Protein AF-A0A069AG25-F1 (afdb_monomer_lite)

Organism: Clostridioides difficile (NCBI:txid1496)

Sequence (83 aa):
MSTDKVVGIIDEETAELAGIEYTGKIYASSGVIKHIKKKHRCQLSKDIFNDIIDTIKMVLKSPEYIGSHPKKPGKSVEFIKKN

Foldseek 3Di:
DWPWDFQAWCDPVLCVQAVEPDTGTDTDTPVNLVCCCVPCVVVDDPVCNVVVSVVSSVQRVDFPGWYYDPVDRHPDIDGHDDD

pLDDT: mean 90.11, std 9.62, range [43.72, 96.88]

Radius of gyration: 13.33 Å; chains: 1; bounding box: 34×30×32 Å

Secondary structure (DSSP, 8-state):
---PEEEEEE-HHHHHHHT-S--EEEEE-HHHHHHHHHHSTTTS-HHHHH-HHHHHHHHHHS-SEEEE-TTSTTT-EEEE---

InterPro domains:
  IPR041301 Phage-Barnase-EndoU-ColicinE5/D-RelE like nuclease 3 [PF18812] (5-82)

Structure (mmCIF, N/CA/C/O backbone):
data_AF-A0A069AG25-F1
#
_entry.id   AF-A0A069AG25-F1
#
loop_
_atom_site.group_PDB
_atom_site.id
_atom_site.type_symbol
_atom_site.label_atom_id
_atom_site.label_alt_id
_atom_site.label_comp_id
_atom_site.label_asym_id
_atom_site.label_entity_id
_atom_site.label_seq_id
_atom_site.pdbx_PDB_ins_code
_atom_site.Cartn_x
_atom_site.Cartn_y
_atom_site.Cartn_z
_atom_site.occupancy
_atom_site.B_iso_or_equiv
_atom_site.auth_seq_id
_atom_site.auth_comp_id
_atom_site.auth_asym_id
_atom_site.auth_atom_id
_atom_site.pdbx_PDB_model_num
ATOM 1 N N . MET A 1 1 ? 2.930 16.224 -13.952 1.00 43.72 1 MET A N 1
ATOM 2 C CA . MET A 1 1 ? 1.700 15.628 -13.392 1.00 43.72 1 MET A CA 1
ATOM 3 C C . MET A 1 1 ? 2.103 14.393 -12.603 1.00 43.72 1 MET A C 1
ATOM 5 O O . MET A 1 1 ? 2.805 13.558 -13.163 1.00 43.72 1 MET A O 1
ATOM 9 N N . SER A 1 2 ? 1.783 14.300 -11.309 1.00 51.72 2 SER A N 1
ATOM 10 C CA . SER A 1 2 ? 1.961 13.043 -10.576 1.00 51.72 2 SER A CA 1
ATOM 11 C C . SER A 1 2 ? 0.909 12.059 -11.083 1.00 51.72 2 SER A C 1
ATOM 13 O O . SER A 1 2 ? -0.286 12.277 -10.932 1.00 51.72 2 SER A O 1
ATOM 15 N N . THR A 1 3 ? 1.339 11.007 -11.774 1.00 65.12 3 THR A N 1
ATOM 16 C CA . THR A 1 3 ? 0.458 9.900 -12.160 1.00 65.12 3 THR A CA 1
ATOM 17 C C . THR A 1 3 ? 0.380 8.941 -10.983 1.00 65.12 3 THR A C 1
ATOM 19 O O . THR A 1 3 ? 1.111 7.946 -10.934 1.00 65.12 3 THR A O 1
ATOM 22 N N . ASP A 1 4 ? -0.428 9.296 -9.992 1.00 82.38 4 ASP A N 1
ATOM 23 C CA . ASP A 1 4 ? -0.664 8.434 -8.842 1.00 82.38 4 ASP A CA 1
ATOM 24 C C . ASP A 1 4 ? -1.400 7.175 -9.314 1.00 82.38 4 ASP A C 1
ATOM 26 O O . ASP A 1 4 ? -2.383 7.247 -10.055 1.00 82.38 4 ASP A O 1
ATOM 30 N N . LYS A 1 5 ? -0.885 6.000 -8.944 1.00 88.75 5 LYS A N 1
ATOM 31 C CA . LYS A 1 5 ? -1.456 4.714 -9.364 1.00 88.75 5 LYS A CA 1
ATOM 32 C C . LYS A 1 5 ? -2.327 4.151 -8.254 1.00 88.75 5 LYS A C 1
ATOM 34 O O . LYS A 1 5 ? -1.862 4.042 -7.124 1.00 88.75 5 LYS A O 1
ATOM 39 N N . VAL A 1 6 ? -3.551 3.737 -8.578 1.00 93.81 6 VAL A N 1
ATOM 40 C CA . VAL A 1 6 ? -4.378 2.952 -7.650 1.00 93.81 6 VAL A CA 1
ATOM 41 C C . VAL A 1 6 ? -3.720 1.586 -7.452 1.00 93.81 6 VAL A C 1
ATOM 43 O O . VAL A 1 6 ? -3.425 0.890 -8.425 1.00 93.81 6 VAL A O 1
ATOM 46 N N . VAL A 1 7 ? -3.471 1.217 -6.198 1.00 96.06 7 VAL A N 1
ATOM 47 C CA . VAL A 1 7 ? -2.779 -0.028 -5.821 1.00 96.06 7 VAL A CA 1
ATOM 48 C C . VAL A 1 7 ? -3.571 -0.896 -4.844 1.00 96.06 7 VAL A C 1
ATOM 50 O O . VAL A 1 7 ? -3.183 -2.032 -4.603 1.00 96.06 7 VAL A O 1
ATOM 53 N N . GLY A 1 8 ? -4.690 -0.404 -4.318 1.00 95.38 8 GLY A N 1
ATOM 54 C CA . GLY A 1 8 ? -5.551 -1.172 -3.425 1.00 95.38 8 GLY A CA 1
ATOM 55 C C . GLY A 1 8 ? -6.744 -0.362 -2.941 1.00 95.38 8 GLY A C 1
ATOM 56 O O . GLY A 1 8 ? -6.988 0.750 -3.421 1.00 95.38 8 GLY A O 1
ATOM 57 N N . ILE A 1 9 ? -7.479 -0.930 -1.992 1.00 95.62 9 ILE A N 1
ATOM 58 C CA . ILE A 1 9 ? -8.630 -0.324 -1.323 1.00 95.62 9 ILE A CA 1
ATOM 59 C C . ILE A 1 9 ? -8.493 -0.626 0.173 1.00 95.62 9 ILE A C 1
ATOM 61 O O . ILE A 1 9 ? -8.051 -1.710 0.534 1.00 95.62 9 ILE A O 1
ATOM 65 N N . ILE A 1 10 ? 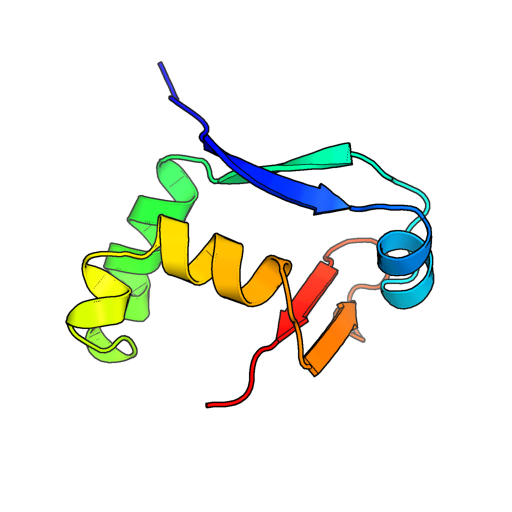-8.834 0.346 1.013 1.00 95.06 10 ILE A N 1
ATOM 66 C CA . ILE A 1 10 ? -9.167 0.139 2.421 1.00 95.06 10 ILE A CA 1
ATOM 67 C C . ILE A 1 10 ? -10.684 -0.026 2.467 1.00 95.06 10 ILE A C 1
ATOM 69 O O . ILE A 1 10 ? -11.404 0.935 2.184 1.00 95.06 10 ILE A O 1
ATOM 73 N N . ASP A 1 11 ? -11.146 -1.241 2.737 1.00 95.00 11 ASP A N 1
ATOM 74 C CA . ASP A 1 11 ? -12.546 -1.558 3.024 1.00 95.00 11 ASP A CA 1
ATOM 75 C C . ASP A 1 11 ? -12.824 -1.482 4.534 1.00 95.00 11 ASP A C 1
ATOM 77 O O . ASP A 1 11 ? -11.950 -1.108 5.317 1.00 95.00 11 ASP A O 1
ATOM 81 N N . GLU A 1 12 ? -14.062 -1.773 4.933 1.00 95.88 12 GLU A N 1
ATOM 82 C CA . GLU A 1 12 ? -14.503 -1.682 6.330 1.00 95.88 12 GLU A CA 1
ATOM 83 C C . GLU A 1 12 ? -13.717 -2.631 7.247 1.00 95.88 12 GLU A C 1
ATOM 85 O O . GLU A 1 12 ? -13.243 -2.199 8.295 1.00 95.88 12 GLU A O 1
ATOM 90 N N . GLU A 1 13 ? -13.490 -3.879 6.821 1.00 93.69 13 GLU A N 1
ATOM 91 C CA . GLU A 1 13 ? -12.706 -4.867 7.578 1.00 93.69 13 GLU A CA 1
ATOM 92 C C . GLU A 1 13 ? -11.259 -4.393 7.777 1.00 93.69 13 GLU A C 1
ATOM 94 O O . GLU A 1 13 ? -10.731 -4.401 8.890 1.00 93.69 13 GLU A O 1
ATOM 99 N N . THR A 1 14 ? -10.615 -3.908 6.711 1.00 93.31 14 THR A N 1
ATOM 100 C CA . THR A 1 14 ? -9.256 -3.356 6.787 1.00 93.31 14 THR A CA 1
ATOM 101 C C . THR A 1 14 ? -9.199 -2.134 7.703 1.00 93.31 14 THR A C 1
ATOM 103 O O . THR A 1 14 ? -8.240 -1.980 8.463 1.00 93.31 14 THR A O 1
ATOM 106 N N . ALA A 1 15 ? -10.196 -1.249 7.624 1.00 92.81 15 ALA A N 1
ATOM 107 C CA . ALA A 1 15 ? -10.279 -0.052 8.452 1.00 92.81 15 ALA A CA 1
ATOM 108 C C . ALA A 1 15 ? -10.420 -0.407 9.941 1.00 92.81 15 ALA A C 1
ATOM 110 O O . ALA A 1 15 ? -9.689 0.143 10.768 1.00 92.81 15 ALA A O 1
ATOM 111 N N . GLU A 1 16 ? -11.276 -1.379 10.268 1.00 92.75 16 GLU A N 1
ATOM 112 C CA . GLU A 1 16 ? -11.457 -1.898 11.626 1.00 92.75 16 GLU A CA 1
ATOM 113 C C . GLU A 1 16 ? -10.161 -2.515 12.170 1.00 92.75 16 GLU A C 1
ATOM 115 O O . GLU A 1 16 ? -9.684 -2.108 13.231 1.00 92.75 16 GLU A O 1
ATOM 120 N N . LEU A 1 17 ? -9.528 -3.420 11.412 1.00 91.75 17 LEU A N 1
ATOM 121 C CA . LEU A 1 17 ? -8.262 -4.059 11.799 1.00 91.75 17 LEU A CA 1
ATOM 122 C C . LEU A 1 17 ? -7.132 -3.043 12.015 1.00 91.75 17 LEU A C 1
ATOM 124 O O . LEU A 1 17 ? -6.292 -3.201 12.903 1.00 91.75 17 LEU A O 1
ATOM 128 N N . ALA A 1 18 ? -7.105 -1.981 11.211 1.00 90.81 18 ALA A N 1
ATOM 129 C CA . ALA A 1 18 ? -6.129 -0.906 11.335 1.00 90.81 18 ALA A CA 1
ATOM 130 C C . ALA A 1 18 ? -6.467 0.118 12.438 1.00 90.81 18 ALA A C 1
ATOM 132 O O . ALA A 1 18 ? -5.600 0.923 12.802 1.00 90.81 18 ALA A O 1
ATOM 133 N N . GLY A 1 19 ? -7.691 0.097 12.975 1.00 90.00 19 GLY A N 1
ATOM 134 C CA . GLY A 1 19 ? -8.187 1.069 13.949 1.00 90.00 19 GLY A CA 1
ATOM 135 C C . GLY A 1 19 ? -8.341 2.474 13.361 1.00 90.00 19 GLY A C 1
ATOM 136 O O . GLY A 1 19 ? -7.920 3.451 13.986 1.00 90.00 19 GLY A O 1
ATOM 137 N N . ILE A 1 20 ? -8.878 2.580 12.142 1.00 88.94 20 ILE A N 1
ATOM 138 C CA . ILE A 1 20 ? -9.147 3.851 11.454 1.00 88.94 20 ILE A CA 1
ATOM 139 C C . ILE A 1 20 ? -10.612 3.945 11.015 1.00 88.94 20 ILE A C 1
ATOM 141 O O . ILE A 1 20 ? -11.259 2.943 10.751 1.00 88.94 20 ILE A O 1
ATOM 145 N N . GLU A 1 21 ? -11.123 5.167 10.873 1.00 89.19 21 GLU A N 1
ATOM 146 C CA . GLU A 1 21 ? -12.518 5.426 10.468 1.00 89.19 21 GLU A CA 1
ATOM 147 C C . GLU A 1 21 ? -12.677 5.662 8.952 1.00 89.19 21 GLU A C 1
ATOM 149 O O . GLU A 1 21 ? -13.747 6.037 8.478 1.00 89.19 21 GLU A O 1
ATOM 154 N N . TYR A 1 22 ? -11.601 5.504 8.174 1.00 87.06 22 TYR A N 1
ATOM 155 C CA . TYR A 1 22 ? -11.573 5.860 6.755 1.00 87.06 22 TYR A CA 1
ATOM 156 C C . TYR A 1 22 ? -11.481 4.633 5.848 1.00 87.06 22 TYR A C 1
ATOM 158 O O . TYR A 1 22 ? -10.569 3.821 5.984 1.00 87.06 22 TYR A O 1
ATOM 166 N N . THR A 1 23 ? -12.348 4.596 4.836 1.00 94.62 23 THR A N 1
ATOM 167 C CA . THR A 1 23 ? -12.300 3.657 3.707 1.00 94.62 23 THR A CA 1
ATOM 168 C C . THR A 1 23 ? -12.007 4.396 2.405 1.00 94.62 23 THR A C 1
ATOM 170 O O . THR A 1 23 ? -12.443 5.535 2.219 1.00 94.62 23 THR A O 1
ATOM 173 N N . GLY A 1 24 ? -11.346 3.750 1.447 1.00 95.62 24 GLY A N 1
ATOM 174 C CA . GLY A 1 24 ? -11.125 4.360 0.138 1.00 95.62 24 GLY A CA 1
ATOM 175 C C . GLY A 1 24 ? -10.024 3.717 -0.688 1.00 95.62 24 GLY A C 1
ATOM 176 O O . GLY A 1 24 ? -9.411 2.727 -0.306 1.00 95.62 24 GLY A O 1
ATOM 177 N N . LYS A 1 25 ? -9.757 4.294 -1.862 1.00 96.06 25 LYS A N 1
ATOM 178 C CA . LYS A 1 25 ? -8.689 3.820 -2.752 1.00 96.06 25 LYS A CA 1
ATOM 179 C C . LYS A 1 25 ? -7.316 4.193 -2.193 1.00 96.06 25 LYS A C 1
ATOM 181 O O . LYS A 1 25 ? -7.086 5.335 -1.805 1.00 96.06 25 LYS A O 1
ATOM 186 N N . ILE A 1 26 ? -6.386 3.246 -2.244 1.00 95.12 26 ILE A N 1
ATOM 187 C CA . ILE A 1 26 ? -4.977 3.455 -1.914 1.00 95.12 26 ILE A CA 1
ATOM 188 C C . ILE A 1 26 ? -4.243 3.850 -3.191 1.00 95.12 26 ILE A C 1
ATOM 190 O O . ILE A 1 26 ? -4.292 3.137 -4.200 1.00 95.12 26 ILE A O 1
ATOM 194 N N . TYR A 1 27 ? -3.530 4.972 -3.133 1.00 95.12 27 TYR A N 1
ATOM 195 C CA . TYR A 1 27 ? -2.736 5.487 -4.240 1.00 95.12 27 TYR A CA 1
ATOM 196 C C . TYR A 1 27 ? -1.246 5.428 -3.912 1.00 95.12 27 TYR A C 1
ATOM 198 O O . TYR A 1 27 ? -0.805 5.876 -2.855 1.00 95.12 27 TYR A O 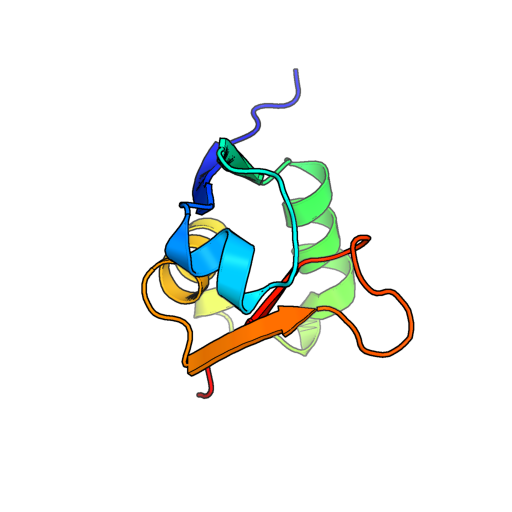1
ATOM 206 N N . ALA A 1 28 ? -0.452 4.923 -4.851 1.00 95.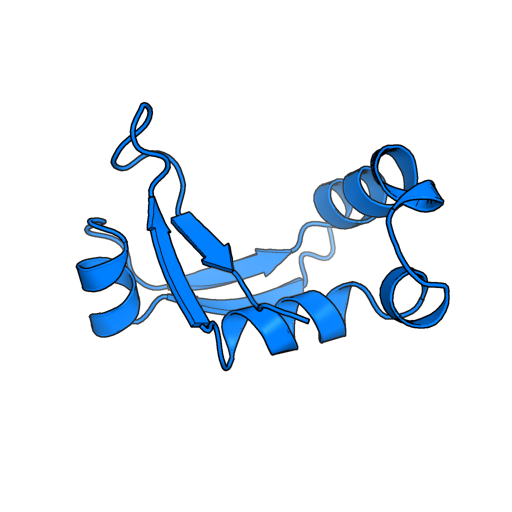00 28 ALA A N 1
ATOM 207 C CA . ALA A 1 28 ? 0.997 5.018 -4.818 1.00 95.00 28 ALA A CA 1
ATOM 208 C C . ALA A 1 28 ? 1.448 6.208 -5.668 1.00 95.00 28 ALA A C 1
ATOM 210 O O . ALA A 1 28 ? 1.349 6.179 -6.900 1.00 95.00 28 ALA A O 1
ATOM 211 N N . SER A 1 29 ? 1.971 7.244 -5.010 1.00 94.19 29 SER A N 1
ATOM 212 C CA . SER A 1 29 ? 2.528 8.393 -5.717 1.00 94.19 29 SER A CA 1
ATOM 213 C C . SER A 1 29 ? 3.898 8.084 -6.311 1.00 94.19 29 SER A C 1
ATOM 215 O O . SER A 1 29 ? 4.671 7.272 -5.789 1.00 94.19 29 SER A O 1
ATOM 217 N N . SER A 1 30 ? 4.255 8.781 -7.391 1.00 92.25 30 SER A N 1
ATOM 218 C CA . SER A 1 30 ? 5.586 8.650 -8.004 1.00 92.25 30 SER A CA 1
ATOM 219 C C . SER A 1 30 ? 6.719 8.958 -7.013 1.00 92.25 30 SER A C 1
ATOM 221 O O . SER A 1 30 ? 7.790 8.346 -7.078 1.00 92.25 30 SER A O 1
ATOM 223 N N . GLY A 1 31 ? 6.465 9.856 -6.054 1.00 94.38 31 GLY A N 1
ATOM 224 C CA . GLY A 1 31 ? 7.369 10.181 -4.954 1.00 94.38 31 GLY A CA 1
ATOM 225 C C . GLY A 1 31 ? 7.647 8.989 -4.039 1.00 94.38 31 GLY A C 1
ATOM 226 O O . GLY A 1 31 ? 8.809 8.743 -3.718 1.00 94.38 31 GLY A O 1
ATOM 227 N N . VAL A 1 32 ? 6.619 8.207 -3.685 1.00 92.88 32 VAL A N 1
ATOM 228 C CA . VAL A 1 32 ? 6.770 6.979 -2.882 1.00 92.88 32 VAL A CA 1
ATOM 229 C C . VAL A 1 32 ? 7.614 5.952 -3.632 1.00 92.88 32 VAL A C 1
ATOM 231 O O . VAL A 1 32 ? 8.582 5.434 -3.080 1.00 92.88 32 VAL A O 1
ATOM 234 N N . ILE A 1 33 ? 7.340 5.723 -4.920 1.00 94.31 33 ILE A N 1
ATOM 235 C CA . ILE A 1 33 ? 8.120 4.767 -5.725 1.00 94.31 33 ILE A CA 1
ATOM 236 C C . ILE A 1 33 ? 9.587 5.195 -5.825 1.00 94.31 33 ILE A C 1
ATOM 238 O O . ILE A 1 33 ? 10.496 4.383 -5.638 1.00 94.31 33 ILE A O 1
ATOM 242 N N . LYS A 1 34 ? 9.841 6.489 -6.056 1.00 95.19 34 LYS A N 1
ATOM 243 C CA . LYS A 1 34 ? 11.198 7.049 -6.073 1.00 95.19 34 LYS A CA 1
ATOM 244 C C . LYS A 1 34 ? 11.882 6.919 -4.711 1.00 95.19 34 LYS A C 1
ATOM 246 O O . LYS A 1 34 ? 13.076 6.622 -4.661 1.00 95.19 34 LYS A O 1
ATOM 251 N N . HIS A 1 35 ? 11.148 7.136 -3.621 1.00 95.25 35 HIS A N 1
ATOM 252 C CA . HIS A 1 35 ? 11.655 6.981 -2.262 1.00 95.25 35 HIS A CA 1
ATOM 253 C C . HIS A 1 35 ? 12.090 5.538 -2.003 1.00 95.25 35 HIS A C 1
ATOM 255 O O . HIS A 1 35 ? 13.243 5.328 -1.629 1.00 95.25 35 HIS A O 1
ATOM 261 N N . ILE A 1 36 ? 11.223 4.559 -2.286 1.00 94.75 36 ILE A N 1
ATOM 262 C CA . ILE A 1 36 ? 11.514 3.128 -2.125 1.00 94.75 36 ILE A CA 1
ATOM 263 C C . ILE A 1 36 ? 12.769 2.755 -2.923 1.00 94.75 36 ILE A C 1
ATOM 265 O O . ILE A 1 36 ? 13.742 2.265 -2.347 1.00 94.75 36 ILE A O 1
ATOM 269 N N . LYS A 1 37 ? 12.815 3.101 -4.220 1.00 94.31 37 LYS A N 1
ATOM 270 C CA . LYS A 1 37 ? 13.981 2.825 -5.077 1.00 94.31 37 LYS A CA 1
ATOM 271 C C . LYS A 1 37 ? 15.262 3.492 -4.592 1.00 94.31 37 LYS A C 1
ATOM 273 O O . LYS A 1 37 ? 16.333 2.938 -4.783 1.00 94.31 37 LYS A O 1
ATOM 278 N N . LYS A 1 38 ? 15.202 4.687 -4.000 1.00 95.94 38 LYS A N 1
ATOM 279 C CA . LYS A 1 38 ? 16.407 5.406 -3.556 1.00 95.94 38 LYS A CA 1
ATOM 280 C C . LYS A 1 38 ? 16.896 4.932 -2.189 1.00 95.94 38 LYS A C 1
ATOM 282 O O . LYS A 1 38 ? 18.101 4.789 -1.998 1.00 95.94 38 LYS A O 1
ATOM 287 N N . LYS A 1 39 ? 15.984 4.751 -1.232 1.00 96.88 39 LYS A N 1
ATOM 288 C CA . LYS A 1 39 ? 16.309 4.486 0.177 1.00 96.88 39 LYS A CA 1
ATOM 289 C C . LYS A 1 39 ? 16.466 3.004 0.488 1.00 96.88 39 LYS A C 1
ATOM 291 O O . LYS A 1 39 ? 17.330 2.664 1.286 1.00 96.88 39 LYS A O 1
ATOM 296 N N . HIS A 1 40 ? 15.706 2.142 -0.182 1.00 94.25 40 HIS A N 1
ATOM 297 C CA . HIS A 1 40 ? 15.643 0.714 0.133 1.00 94.25 40 HIS A CA 1
ATOM 298 C C . HIS A 1 40 ? 16.270 -0.179 -0.943 1.00 94.25 40 HIS A C 1
ATOM 300 O O . HIS A 1 40 ? 16.175 -1.393 -0.843 1.00 94.25 40 HIS A O 1
ATOM 306 N N . ARG A 1 41 ? 16.972 0.378 -1.944 1.00 92.50 41 ARG A N 1
ATOM 307 C CA . ARG A 1 41 ? 17.558 -0.400 -3.059 1.00 92.50 41 ARG A CA 1
ATOM 308 C C . ARG A 1 41 ? 18.350 -1.638 -2.629 1.00 92.50 41 ARG A C 1
ATOM 310 O O . ARG A 1 41 ? 18.275 -2.653 -3.297 1.00 92.50 41 ARG A O 1
ATOM 317 N N . CYS A 1 42 ? 19.110 -1.543 -1.535 1.00 94.50 42 CYS A N 1
ATOM 318 C CA . CYS A 1 42 ? 19.972 -2.627 -1.059 1.00 94.50 42 CYS A CA 1
ATOM 319 C C . CYS A 1 42 ? 19.217 -3.670 -0.217 1.00 94.50 42 CYS A C 1
ATOM 321 O O . CYS A 1 42 ? 19.813 -4.661 0.180 1.00 94.50 42 CYS A O 1
ATOM 323 N N . GLN A 1 43 ? 17.945 -3.418 0.101 1.00 93.94 43 GLN A N 1
ATOM 324 C CA . GLN A 1 43 ? 17.080 -4.281 0.911 1.00 93.94 43 GLN A CA 1
ATOM 325 C C . GLN A 1 43 ? 16.062 -5.043 0.052 1.00 93.94 43 GLN A C 1
ATOM 327 O O . GLN A 1 43 ? 15.384 -5.932 0.554 1.00 93.94 43 GLN A O 1
ATOM 332 N N . LEU A 1 44 ? 15.930 -4.683 -1.227 1.00 92.31 44 LEU A N 1
ATOM 333 C CA . LEU A 1 44 ? 14.987 -5.297 -2.155 1.00 92.31 44 LEU A CA 1
ATOM 334 C C . LEU A 1 44 ? 15.721 -6.273 -3.072 1.00 92.31 44 LEU A C 1
ATOM 336 O O . LEU A 1 44 ? 16.822 -5.984 -3.546 1.00 92.31 44 LEU A O 1
ATOM 340 N N . SER A 1 45 ? 15.085 -7.407 -3.366 1.00 93.50 45 SER A N 1
ATOM 341 C CA . SER A 1 45 ? 15.521 -8.262 -4.470 1.00 93.50 45 SER A CA 1
ATOM 342 C C . SER A 1 45 ? 15.391 -7.513 -5.803 1.00 93.50 45 SER A C 1
ATOM 344 O O . SER A 1 45 ? 14.657 -6.524 -5.911 1.00 93.50 45 SER A O 1
ATOM 346 N N . LYS A 1 46 ? 16.097 -7.982 -6.841 1.00 93.88 46 LYS A N 1
ATOM 347 C CA . LYS A 1 46 ? 15.982 -7.402 -8.192 1.00 93.88 46 LYS A CA 1
ATOM 348 C C . LYS A 1 46 ? 14.539 -7.435 -8.700 1.00 93.88 46 LYS A C 1
ATOM 350 O O . LYS A 1 46 ? 14.093 -6.442 -9.269 1.00 93.88 46 LYS A O 1
ATOM 355 N N . ASP A 1 47 ? 13.824 -8.524 -8.436 1.00 93.81 47 ASP A N 1
ATOM 356 C CA . ASP A 1 47 ? 12.437 -8.708 -8.870 1.00 93.81 47 ASP A CA 1
ATOM 357 C C . ASP A 1 47 ? 11.525 -7.663 -8.214 1.00 93.81 47 ASP A C 1
ATOM 359 O O . ASP A 1 47 ? 10.868 -6.887 -8.905 1.00 93.81 47 ASP A O 1
ATOM 363 N N . ILE A 1 48 ? 11.598 -7.512 -6.885 1.00 93.75 48 ILE A N 1
ATOM 364 C CA . ILE A 1 48 ? 10.811 -6.496 -6.166 1.00 93.75 48 ILE A CA 1
ATOM 365 C C . ILE A 1 48 ? 11.189 -5.076 -6.614 1.00 93.75 48 ILE A C 1
ATOM 367 O O . ILE A 1 48 ? 10.326 -4.209 -6.750 1.00 93.75 48 ILE A O 1
ATOM 371 N N . PHE A 1 49 ? 12.476 -4.805 -6.846 1.00 94.69 49 PHE A N 1
ATOM 372 C CA . PHE A 1 49 ? 12.935 -3.482 -7.275 1.00 94.69 49 PHE A CA 1
ATOM 373 C C . PHE A 1 49 ? 12.384 -3.080 -8.653 1.00 94.69 49 PHE A C 1
ATOM 375 O O . PHE A 1 49 ? 12.090 -1.897 -8.890 1.00 94.69 49 PHE A O 1
ATOM 382 N N . ASN A 1 50 ? 12.248 -4.049 -9.556 1.00 93.81 50 ASN A N 1
ATOM 383 C CA . ASN A 1 50 ? 11.689 -3.830 -10.883 1.00 93.81 50 ASN A CA 1
ATOM 384 C C . ASN A 1 50 ? 10.158 -3.698 -10.826 1.00 93.81 50 ASN A C 1
ATOM 386 O O . ASN A 1 50 ? 9.627 -2.768 -11.438 1.00 93.81 50 ASN A O 1
ATOM 390 N N . ASP A 1 51 ? 9.492 -4.480 -9.968 1.00 94.31 51 ASP A N 1
ATOM 391 C CA . ASP A 1 51 ? 8.029 -4.608 -9.916 1.00 94.31 51 ASP A CA 1
ATOM 392 C C . ASP A 1 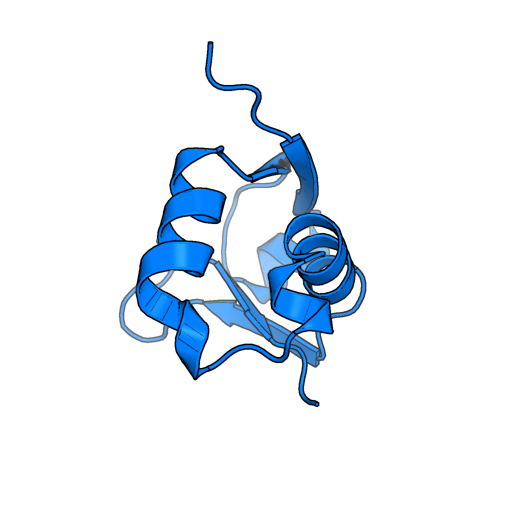51 ? 7.403 -4.071 -8.614 1.00 94.31 51 ASP A C 1
ATOM 394 O O . ASP A 1 51 ? 6.483 -4.652 -8.035 1.00 94.31 51 ASP A O 1
ATOM 398 N N . ILE A 1 52 ? 7.871 -2.908 -8.143 1.00 94.62 52 ILE A N 1
ATOM 399 C CA . ILE A 1 52 ? 7.426 -2.303 -6.868 1.00 94.62 52 ILE A CA 1
ATOM 400 C C . ILE A 1 52 ? 5.906 -2.133 -6.796 1.00 94.62 52 ILE A C 1
ATOM 402 O O . ILE A 1 52 ? 5.308 -2.394 -5.758 1.00 94.62 52 ILE A O 1
ATOM 406 N N . ILE A 1 53 ? 5.270 -1.664 -7.875 1.00 94.88 53 ILE A N 1
ATOM 407 C CA . ILE A 1 53 ? 3.820 -1.414 -7.878 1.00 94.88 53 ILE A CA 1
ATOM 408 C C . ILE A 1 53 ? 3.045 -2.714 -7.678 1.00 94.88 53 ILE A C 1
ATOM 410 O O . ILE A 1 53 ? 2.100 -2.740 -6.892 1.00 94.88 53 ILE A O 1
ATOM 414 N N . ASP A 1 54 ? 3.441 -3.782 -8.365 1.00 94.69 54 ASP A N 1
ATOM 415 C CA . ASP A 1 54 ? 2.754 -5.064 -8.251 1.00 94.69 54 ASP A CA 1
ATOM 416 C C . ASP A 1 54 ? 3.093 -5.762 -6.933 1.00 94.69 54 ASP A C 1
ATOM 418 O O . ASP A 1 54 ? 2.213 -6.366 -6.326 1.00 94.69 54 ASP A O 1
ATOM 422 N N . THR A 1 55 ? 4.299 -5.548 -6.402 1.00 95.12 55 THR A N 1
ATOM 423 C CA . THR A 1 55 ? 4.650 -5.950 -5.034 1.00 95.12 55 THR A CA 1
ATOM 424 C C . THR A 1 55 ? 3.748 -5.261 -4.004 1.00 95.12 55 THR A C 1
ATOM 426 O O . THR A 1 55 ? 3.206 -5.929 -3.128 1.00 95.12 55 THR A O 1
ATOM 429 N N . ILE A 1 56 ? 3.516 -3.945 -4.119 1.00 95.75 56 ILE A N 1
ATOM 430 C CA . ILE A 1 56 ? 2.595 -3.216 -3.227 1.00 95.75 56 ILE A CA 1
ATOM 431 C C . ILE A 1 56 ? 1.185 -3.806 -3.324 1.00 95.75 56 ILE A C 1
ATOM 433 O O . ILE A 1 56 ? 0.588 -4.115 -2.296 1.00 95.75 56 ILE A O 1
ATOM 437 N N . LYS A 1 57 ? 0.662 -4.015 -4.539 1.00 96.06 57 LYS A N 1
ATOM 438 C CA . LYS A 1 57 ? -0.659 -4.640 -4.728 1.00 96.06 57 LYS A CA 1
ATOM 439 C C . LYS A 1 57 ? -0.730 -6.027 -4.096 1.00 96.06 57 LYS A C 1
ATOM 441 O O . LYS A 1 57 ? -1.742 -6.361 -3.497 1.00 96.06 57 LYS A O 1
ATOM 446 N N . MET A 1 58 ? 0.320 -6.835 -4.234 1.00 95.06 58 MET A N 1
ATOM 447 C CA . MET A 1 58 ? 0.387 -8.177 -3.655 1.00 95.06 58 MET A CA 1
ATOM 448 C C . MET A 1 58 ? 0.312 -8.129 -2.126 1.00 95.06 58 MET A C 1
ATOM 450 O O . MET A 1 58 ? -0.475 -8.868 -1.538 1.00 95.06 58 MET A O 1
ATOM 454 N N . VAL A 1 59 ? 1.081 -7.234 -1.496 1.00 95.94 59 VAL A N 1
ATOM 455 C CA . VAL A 1 59 ? 1.052 -7.030 -0.040 1.00 95.94 59 VAL A CA 1
ATOM 456 C C . VAL A 1 59 ? -0.333 -6.567 0.417 1.00 95.94 59 VAL A C 1
ATOM 458 O O . VAL A 1 59 ? -0.854 -7.108 1.384 1.00 95.94 59 VAL A O 1
ATOM 461 N N . LEU A 1 60 ? -0.953 -5.621 -0.296 1.00 95.56 60 LEU A N 1
ATOM 462 C CA . LEU A 1 60 ? -2.294 -5.115 0.029 1.00 95.56 60 LEU A CA 1
ATOM 463 C C . LEU A 1 60 ? -3.401 -6.154 -0.198 1.00 95.56 60 LEU A C 1
ATOM 465 O O . LEU A 1 60 ? -4.387 -6.158 0.524 1.00 95.56 60 LEU A O 1
ATOM 469 N N . LYS A 1 61 ? -3.256 -7.031 -1.198 1.00 94.12 61 LYS A N 1
ATOM 470 C CA . LYS A 1 61 ? -4.269 -8.034 -1.557 1.00 94.12 61 LYS A CA 1
ATOM 471 C C . LYS A 1 61 ? -4.354 -9.183 -0.554 1.00 94.12 61 LYS A C 1
ATOM 473 O O . LYS A 1 61 ? -5.416 -9.771 -0.396 1.00 94.12 61 LYS A O 1
ATOM 478 N N . SER A 1 62 ? -3.234 -9.577 0.042 1.00 93.25 62 SER A N 1
ATOM 479 C CA 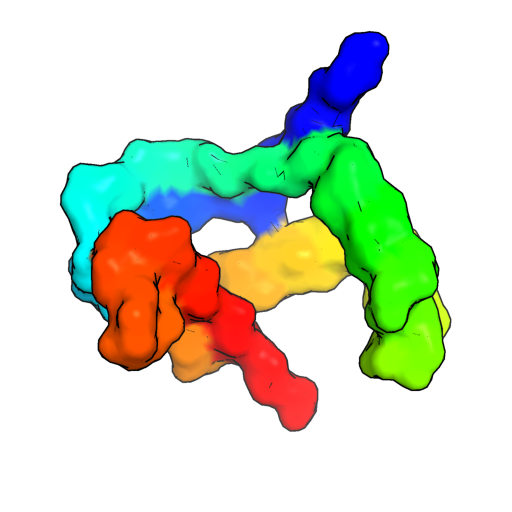. SER A 1 62 ? -3.193 -10.704 0.979 1.00 93.25 62 SER A CA 1
ATOM 480 C C . SER A 1 62 ? -2.133 -10.469 2.055 1.00 93.25 62 SER A C 1
ATOM 482 O O . SER A 1 62 ? -1.130 -11.190 2.095 1.00 93.25 62 SER A O 1
ATOM 484 N N . PRO A 1 63 ? -2.308 -9.446 2.905 1.00 95.00 63 PRO A N 1
ATOM 485 C CA . PRO A 1 63 ? -1.419 -9.220 4.033 1.00 95.00 63 PRO A CA 1
ATOM 486 C C . PRO A 1 63 ? -1.555 -10.369 5.039 1.00 95.00 63 PRO A C 1
ATOM 488 O O . PRO A 1 63 ? -2.617 -10.960 5.200 1.00 95.00 63 PRO A O 1
ATOM 491 N N . GLU A 1 64 ? -0.472 -10.682 5.738 1.00 95.31 64 GLU A N 1
ATOM 492 C CA . GLU A 1 64 ? -0.513 -11.553 6.922 1.00 95.31 64 GLU A CA 1
ATOM 493 C C . GLU A 1 64 ? -0.756 -10.765 8.208 1.00 95.31 64 GLU A C 1
ATOM 495 O O . GLU A 1 64 ? -1.033 -11.349 9.253 1.00 95.31 64 GLU A O 1
ATOM 500 N N . TYR A 1 65 ? -0.629 -9.442 8.139 1.00 94.50 65 TYR A N 1
ATOM 501 C CA . TYR A 1 65 ? -0.941 -8.541 9.232 1.00 94.50 65 TYR A CA 1
ATOM 502 C C . TYR A 1 65 ? -1.414 -7.193 8.692 1.00 94.50 65 TYR A C 1
ATOM 504 O O . TYR A 1 65 ? -0.792 -6.628 7.785 1.00 94.50 65 TYR A O 1
ATOM 512 N N . ILE A 1 66 ? -2.489 -6.696 9.298 1.00 94.06 66 ILE A N 1
ATOM 513 C CA . ILE A 1 66 ? -3.029 -5.349 9.133 1.00 94.06 66 ILE A CA 1
ATOM 514 C C . ILE A 1 66 ? -3.056 -4.720 10.524 1.00 94.06 66 ILE A C 1
ATOM 516 O O . ILE A 1 66 ? -3.481 -5.361 11.485 1.00 94.06 66 ILE A O 1
ATOM 520 N N . GLY A 1 67 ? -2.589 -3.483 10.642 1.00 90.88 67 GLY A N 1
ATOM 521 C CA . GLY A 1 67 ? -2.623 -2.773 11.913 1.00 90.88 67 GLY A CA 1
ATOM 522 C C . GLY A 1 67 ? -2.197 -1.322 11.791 1.00 90.88 67 GLY A C 1
ATOM 523 O O . GLY A 1 67 ? -2.197 -0.736 10.708 1.00 90.88 67 GLY A O 1
ATOM 524 N N . SER A 1 68 ? -1.802 -0.738 12.915 1.00 87.00 68 SER A N 1
ATOM 525 C CA . SER A 1 68 ? -1.247 0.608 12.971 1.00 87.00 68 SER A CA 1
ATOM 526 C C . SER A 1 68 ? -0.009 0.646 13.854 1.00 87.00 68 SER A C 1
ATOM 528 O O . SER A 1 68 ? 0.173 -0.159 14.768 1.00 87.00 68 SER A O 1
ATOM 530 N N . HIS A 1 69 ? 0.865 1.609 13.574 1.00 80.75 69 HIS A N 1
ATOM 531 C CA . HIS A 1 69 ? 2.084 1.785 14.345 1.00 80.75 69 HIS A CA 1
ATOM 532 C C . HIS 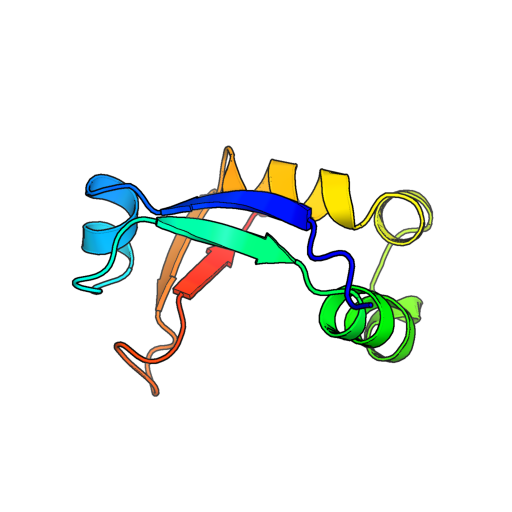A 1 69 ? 1.731 2.047 15.829 1.00 80.75 69 HIS A C 1
ATOM 534 O O . HIS A 1 69 ? 1.087 3.063 16.114 1.00 80.75 69 HIS A O 1
ATOM 540 N N . PRO A 1 70 ? 2.224 1.256 16.807 1.00 77.75 70 PRO A N 1
ATOM 541 C CA . PRO A 1 70 ? 1.763 1.318 18.204 1.00 77.75 70 PRO A CA 1
ATOM 542 C C . PRO A 1 70 ? 1.914 2.697 18.859 1.00 77.75 70 PRO A C 1
ATOM 544 O O . PRO A 1 70 ? 1.120 3.109 19.696 1.00 77.75 70 PRO A O 1
ATOM 547 N N . LYS A 1 71 ? 2.953 3.442 18.463 1.00 81.00 71 LYS A N 1
ATOM 548 C CA . LYS A 1 71 ? 3.234 4.802 18.966 1.00 81.00 71 LYS A CA 1
ATOM 549 C C . LYS A 1 71 ? 2.535 5.923 18.181 1.00 81.00 71 LYS A C 1
ATOM 551 O O . LYS A 1 71 ? 2.764 7.094 18.470 1.00 81.00 71 LYS A O 1
ATOM 556 N N . LYS A 1 72 ? 1.783 5.590 17.129 1.00 74.75 72 LYS A N 1
ATOM 557 C CA . LYS A 1 72 ? 1.113 6.541 16.225 1.00 74.75 72 LYS A CA 1
ATOM 558 C C . LYS A 1 72 ? -0.257 6.000 15.756 1.00 74.75 72 LYS A C 1
ATOM 560 O O . LYS A 1 72 ? -0.491 5.951 14.544 1.00 74.75 72 LYS A O 1
ATOM 565 N N . PRO A 1 73 ? -1.151 5.610 16.684 1.00 70.44 73 PRO A N 1
ATOM 566 C CA . PRO A 1 73 ? -2.475 5.104 16.327 1.00 70.44 73 PRO A CA 1
ATOM 567 C C . PRO A 1 73 ? -3.239 6.143 15.495 1.00 70.44 73 PRO A C 1
ATOM 569 O O . PRO A 1 73 ? -3.084 7.351 15.700 1.00 70.44 73 PRO A O 1
ATOM 572 N N . GLY A 1 74 ? -3.993 5.678 14.499 1.00 72.50 74 GLY A N 1
ATOM 573 C CA . GLY A 1 74 ? -4.785 6.529 13.604 1.00 72.50 74 GLY A CA 1
ATOM 574 C C . GLY A 1 74 ? -3.995 7.363 12.582 1.00 72.50 74 GLY A C 1
ATOM 575 O O . GLY A 1 74 ? -4.603 8.027 11.750 1.00 72.50 74 GLY A O 1
ATOM 576 N N . LYS A 1 75 ? -2.651 7.356 12.607 1.00 79.94 75 LYS A N 1
ATOM 577 C CA . LYS A 1 75 ? -1.823 8.150 11.669 1.00 79.94 75 LYS A CA 1
ATOM 578 C C . LYS A 1 75 ? -1.248 7.350 10.506 1.00 79.94 75 LYS A C 1
ATOM 580 O O . LYS A 1 75 ? -0.847 7.939 9.505 1.00 79.94 75 LYS A O 1
ATOM 585 N N . SER A 1 76 ? -1.141 6.037 10.653 1.00 84.44 76 SER A N 1
ATOM 586 C CA . SER A 1 76 ? -0.563 5.157 9.639 1.00 84.44 76 SER A CA 1
ATOM 587 C C . SER A 1 76 ? -1.169 3.769 9.736 1.00 84.44 76 SER A C 1
ATOM 589 O O . SER A 1 76 ? -1.286 3.242 10.842 1.00 84.44 76 SER A O 1
ATOM 591 N N . VAL A 1 77 ? -1.461 3.184 8.580 1.00 89.81 77 VAL A N 1
ATOM 592 C CA . VAL A 1 77 ? -1.834 1.775 8.433 1.00 89.81 77 VAL A CA 1
ATOM 593 C C . VAL A 1 77 ? -0.604 0.987 7.999 1.00 89.81 77 VAL A C 1
ATOM 595 O O . VAL A 1 77 ? 0.151 1.441 7.136 1.00 89.81 77 VAL A O 1
ATOM 598 N N . GLU A 1 78 ? -0.402 -0.181 8.593 1.00 91.75 78 GLU A N 1
ATOM 599 C CA . GLU A 1 78 ? 0.673 -1.107 8.255 1.00 91.75 78 GLU A CA 1
ATOM 600 C C . GLU A 1 78 ? 0.089 -2.368 7.617 1.00 91.75 78 GLU A C 1
ATOM 602 O O . GLU A 1 78 ? -0.816 -2.986 8.171 1.00 91.75 78 GLU A O 1
ATOM 607 N N . PHE A 1 79 ? 0.637 -2.749 6.462 1.00 94.69 79 PHE A N 1
ATOM 608 C CA . PHE A 1 79 ? 0.362 -4.017 5.790 1.00 94.69 79 PHE A CA 1
ATOM 609 C C . PHE A 1 79 ? 1.667 -4.800 5.711 1.00 94.69 79 PHE A C 1
ATOM 611 O O . PHE A 1 79 ? 2.646 -4.306 5.144 1.00 94.69 79 PHE A O 1
ATOM 618 N N . ILE A 1 80 ? 1.697 -6.006 6.275 1.00 93.31 80 ILE A N 1
ATOM 619 C CA . ILE A 1 80 ? 2.905 -6.838 6.300 1.00 93.31 80 ILE A CA 1
ATOM 620 C C . ILE A 1 80 ? 2.618 -8.166 5.613 1.00 93.31 80 ILE A C 1
ATOM 622 O O . ILE A 1 80 ? 1.642 -8.848 5.922 1.00 93.31 80 ILE A O 1
ATOM 626 N N . LYS A 1 81 ? 3.521 -8.540 4.708 1.00 91.88 81 LYS A N 1
ATOM 627 C CA . LYS A 1 81 ? 3.645 -9.883 4.151 1.00 91.88 81 LYS A CA 1
ATOM 628 C C . LYS A 1 81 ? 4.971 -10.459 4.638 1.00 91.88 81 LYS A C 1
ATOM 630 O O . LYS A 1 81 ? 6.006 -9.810 4.480 1.00 91.88 81 LYS A O 1
ATOM 635 N N . LYS A 1 82 ? 4.938 -11.615 5.287 1.00 85.62 82 LYS A N 1
ATOM 636 C CA . LYS A 1 82 ? 6.130 -12.400 5.589 1.00 85.62 82 LYS A CA 1
ATOM 637 C C . LYS A 1 82 ? 6.563 -13.095 4.298 1.00 85.62 82 LYS A C 1
ATOM 639 O O . LYS A 1 82 ? 5.735 -13.511 3.489 1.00 85.62 82 LYS A O 1
ATOM 644 N N . ASN A 1 83 ? 7.873 -13.138 4.097 1.00 62.84 83 ASN A N 1
ATOM 645 C CA . ASN A 1 83 ? 8.486 -13.894 3.010 1.00 62.84 83 ASN A CA 1
ATOM 646 C C . ASN A 1 83 ? 8.631 -15.360 3.405 1.00 62.84 83 ASN A C 1
ATOM 648 O O . ASN A 1 83 ? 8.902 -15.602 4.605 1.00 62.84 83 ASN A O 1
#